Protein AF-A0A8T5RF55-F1 (afdb_monomer_lite)

pLDDT: mean 92.58, std 7.25, range [54.44, 97.56]

Structure (mmCIF, N/CA/C/O backbone):
data_AF-A0A8T5RF55-F1
#
_entry.id   AF-A0A8T5RF55-F1
#
loop_
_atom_site.group_PDB
_atom_site.id
_atom_site.type_symbol
_atom_site.label_atom_id
_atom_site.label_alt_id
_atom_site.label_comp_id
_atom_site.label_asym_id
_atom_site.label_entity_id
_atom_site.label_seq_id
_atom_site.pdbx_PDB_ins_code
_atom_site.Cartn_x
_atom_site.Cartn_y
_atom_site.Cartn_z
_atom_site.occupancy
_atom_site.B_iso_or_equiv
_atom_site.auth_seq_id
_atom_site.auth_comp_id
_atom_site.auth_asym_id
_atom_site.auth_atom_id
_atom_site.pdbx_PDB_model_num
ATOM 1 N N . MET A 1 1 ? -2.829 -7.382 -4.720 1.00 85.69 1 MET A N 1
ATOM 2 C CA . MET A 1 1 ? -3.776 -8.105 -3.845 1.00 85.69 1 MET A CA 1
ATOM 3 C C . MET A 1 1 ? -3.662 -7.526 -2.440 1.00 85.69 1 MET A C 1
ATOM 5 O O . MET A 1 1 ? -2.562 -7.516 -1.905 1.00 85.69 1 MET A O 1
ATOM 9 N N . CYS A 1 2 ? -4.732 -6.958 -1.881 1.00 95.50 2 CYS A N 1
ATOM 10 C CA . CYS A 1 2 ? -4.748 -6.439 -0.508 1.00 95.50 2 CYS A CA 1
ATOM 11 C C . CYS A 1 2 ? -5.613 -7.372 0.353 1.00 95.50 2 CYS A C 1
ATOM 13 O O . CYS A 1 2 ? -6.7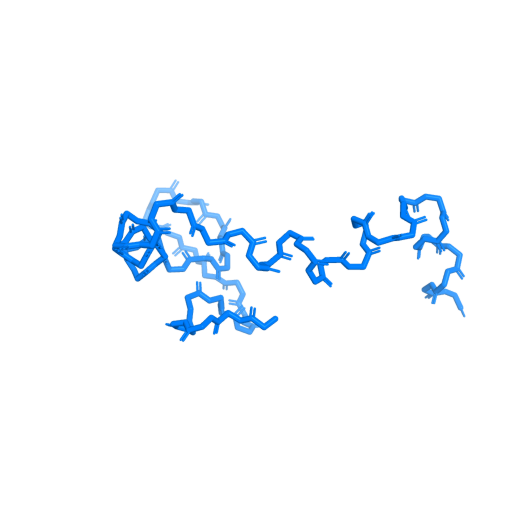60 -7.591 -0.023 1.00 95.50 2 CYS A O 1
ATOM 15 N N . PRO A 1 3 ? -5.116 -7.914 1.479 1.00 95.94 3 PRO A N 1
ATOM 16 C CA . PRO A 1 3 ? -5.859 -8.905 2.268 1.00 95.94 3 PRO A CA 1
ATOM 17 C C . PRO A 1 3 ? -7.117 -8.345 2.946 1.00 95.94 3 PRO A C 1
ATOM 19 O O . PRO A 1 3 ? -7.996 -9.107 3.328 1.00 95.94 3 PRO A O 1
ATOM 22 N N . VAL A 1 4 ? -7.209 -7.021 3.087 1.00 97.19 4 VAL A N 1
ATOM 23 C CA . VAL A 1 4 ? -8.315 -6.328 3.767 1.00 97.19 4 VAL A CA 1
ATOM 24 C C . VAL A 1 4 ? -9.038 -5.329 2.863 1.00 97.19 4 VAL A C 1
ATOM 26 O O . VAL A 1 4 ? -9.760 -4.466 3.350 1.00 97.19 4 VAL A O 1
ATOM 29 N N . ASN A 1 5 ? -8.835 -5.425 1.542 1.00 96.69 5 ASN A N 1
ATOM 30 C CA . ASN A 1 5 ? -9.471 -4.551 0.548 1.00 96.69 5 ASN A CA 1
ATOM 31 C C . ASN A 1 5 ? -9.319 -3.049 0.866 1.00 96.69 5 ASN A C 1
ATOM 33 O O . ASN A 1 5 ? -10.242 -2.259 0.696 1.00 96.69 5 ASN A O 1
ATOM 37 N N . ALA A 1 6 ? -8.131 -2.655 1.336 1.00 97.56 6 ALA A N 1
ATOM 38 C CA . ALA A 1 6 ? -7.798 -1.273 1.683 1.00 97.56 6 ALA A CA 1
ATOM 39 C C . ALA A 1 6 ? -7.269 -0.449 0.494 1.00 97.56 6 ALA A C 1
ATOM 41 O O . ALA A 1 6 ? -6.740 0.641 0.695 1.00 97.56 6 ALA A O 1
ATOM 42 N N . ILE A 1 7 ? -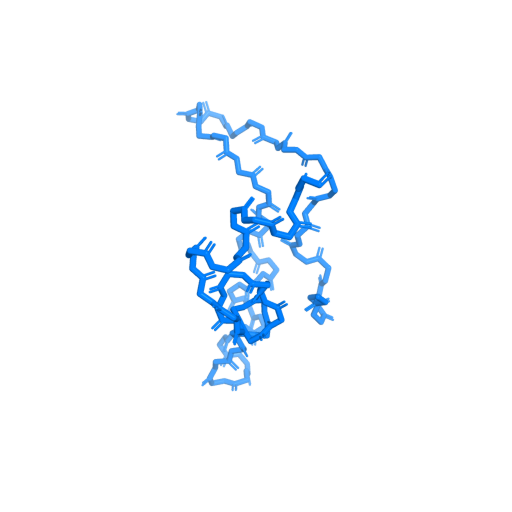7.346 -0.973 -0.733 1.00 97.12 7 ILE A N 1
ATOM 43 C CA . ILE A 1 7 ? -6.916 -0.279 -1.951 1.00 97.12 7 ILE A CA 1
ATOM 44 C C . ILE A 1 7 ? -8.143 -0.097 -2.841 1.00 97.12 7 ILE A C 1
ATOM 46 O O . ILE A 1 7 ? -8.739 -1.087 -3.250 1.00 97.12 7 ILE A O 1
ATOM 50 N N . TYR A 1 8 ? -8.503 1.151 -3.120 1.00 96.25 8 TYR A N 1
ATOM 51 C CA . TYR A 1 8 ? -9.620 1.527 -3.975 1.00 96.25 8 TYR A CA 1
ATOM 52 C C . TYR A 1 8 ? -9.258 1.430 -5.464 1.00 96.25 8 TYR A C 1
ATOM 54 O O . TYR A 1 8 ? -8.178 1.866 -5.891 1.00 96.25 8 TYR A O 1
ATOM 62 N N . ASP A 1 9 ? -10.206 0.925 -6.255 1.00 94.94 9 ASP A N 1
ATOM 63 C CA . ASP A 1 9 ? -10.104 0.835 -7.718 1.00 94.94 9 ASP A CA 1
ATOM 64 C C . ASP A 1 9 ? -10.116 2.201 -8.401 1.00 94.94 9 ASP A C 1
ATOM 66 O O . ASP A 1 9 ? -9.526 2.354 -9.467 1.00 94.94 9 ASP A O 1
ATOM 70 N N . GLU A 1 10 ? -10.669 3.222 -7.744 1.00 96.62 10 GLU A N 1
ATOM 71 C CA . GLU A 1 10 ? -10.615 4.624 -8.161 1.00 96.62 10 GLU A CA 1
ATOM 72 C C . GLU A 1 10 ? -9.988 5.502 -7.069 1.00 96.62 10 GLU A C 1
ATOM 74 O O . GLU A 1 10 ? -10.050 5.160 -5.884 1.00 96.62 10 GLU A O 1
ATOM 79 N N . PRO A 1 11 ? -9.316 6.609 -7.430 1.00 96.62 11 PRO A N 1
ATOM 80 C CA . PRO A 1 11 ? -8.717 7.487 -6.444 1.00 96.62 11 PRO A CA 1
ATOM 81 C C . PRO A 1 11 ? -9.806 8.285 -5.725 1.00 96.62 11 PRO A C 1
ATOM 83 O O . PRO A 1 11 ? -10.752 8.777 -6.336 1.00 96.62 11 PRO A O 1
ATOM 86 N N . ILE A 1 12 ? -9.629 8.461 -4.423 1.00 96.12 12 ILE A N 1
ATOM 87 C CA . ILE A 1 12 ? -10.462 9.323 -3.592 1.00 96.12 12 ILE A CA 1
ATOM 88 C C . ILE A 1 12 ? -9.704 10.603 -3.247 1.00 96.12 12 ILE A C 1
ATOM 90 O O . ILE A 1 12 ? -8.473 10.609 -3.143 1.00 96.12 12 ILE A O 1
ATOM 94 N N . VAL A 1 13 ? -10.448 11.683 -3.030 1.00 97.00 13 VAL A N 1
ATOM 95 C CA . VAL A 1 13 ? -9.915 12.959 -2.547 1.00 97.00 13 VAL A CA 1
ATOM 96 C C . VAL A 1 13 ? -10.305 13.099 -1.081 1.00 97.00 13 VAL A C 1
ATOM 98 O O . VAL A 1 13 ? -11.486 13.057 -0.747 1.00 97.00 13 VAL A O 1
ATOM 101 N N . LYS A 1 14 ? -9.317 13.220 -0.193 1.00 93.44 14 LYS A N 1
ATOM 102 C CA . LYS A 1 14 ? -9.552 13.491 1.231 1.00 93.44 14 LYS A CA 1
ATOM 103 C C . LYS A 1 14 ? -9.952 14.951 1.446 1.00 93.44 14 LYS A C 1
ATOM 105 O O . LYS A 1 14 ? -9.658 15.805 0.616 1.00 93.44 14 LYS A O 1
ATOM 110 N N . GLU A 1 15 ? -10.534 15.252 2.605 1.00 94.62 15 GLU A N 1
ATOM 111 C CA . GLU A 1 15 ? -10.937 16.617 2.989 1.00 94.62 15 GLU A CA 1
ATOM 112 C C . GLU A 1 15 ? -9.786 17.632 2.912 1.00 94.62 15 GLU A C 1
ATOM 114 O O . GLU A 1 15 ? -9.985 18.781 2.532 1.00 94.62 15 GLU A O 1
ATOM 119 N N . ASN A 1 16 ? -8.559 17.196 3.206 1.00 94.38 16 ASN A N 1
ATOM 120 C CA . ASN A 1 16 ? -7.351 18.018 3.114 1.00 94.38 16 ASN A CA 1
ATOM 121 C C . ASN A 1 16 ? -6.779 18.144 1.684 1.00 94.38 16 ASN A C 1
ATOM 123 O O . ASN A 1 16 ? -5.652 18.603 1.515 1.00 94.38 16 ASN A O 1
ATOM 127 N N . GLY A 1 17 ? -7.509 17.688 0.663 1.00 96.06 17 GLY A N 1
ATOM 128 C CA . GLY A 1 17 ? -7.104 17.730 -0.743 1.00 96.06 17 GLY A CA 1
ATOM 129 C C . GLY A 1 17 ? -6.142 16.620 -1.177 1.00 96.06 17 GLY A C 1
ATOM 130 O O . GLY A 1 17 ? -5.794 16.545 -2.355 1.00 96.06 17 GLY A O 1
ATOM 131 N N . VAL A 1 18 ? -5.711 15.730 -0.274 1.00 95.94 18 VAL A N 1
ATOM 132 C CA . VAL A 1 18 ? -4.826 14.614 -0.638 1.00 95.94 18 VAL A CA 1
ATOM 133 C C . VAL A 1 18 ? -5.585 13.596 -1.483 1.00 95.94 18 VAL A C 1
ATOM 135 O O . VAL A 1 18 ? -6.576 13.015 -1.038 1.00 95.94 18 VAL A O 1
ATOM 138 N N . VAL A 1 19 ? -5.063 13.321 -2.678 1.00 97.50 19 VAL A N 1
ATOM 139 C CA . VAL A 1 19 ? -5.540 12.233 -3.534 1.00 97.50 19 VAL A CA 1
ATOM 140 C C . VAL A 1 19 ? -4.871 10.931 -3.108 1.00 97.50 19 VAL A C 1
ATOM 142 O O . VAL A 1 19 ? -3.645 10.839 -3.049 1.00 97.50 19 VAL A O 1
ATOM 145 N N . THR A 1 20 ? -5.662 9.907 -2.810 1.00 96.62 20 THR A N 1
ATOM 146 C CA . THR A 1 20 ? -5.148 8.589 -2.430 1.00 96.62 20 THR A CA 1
ATOM 147 C C . THR A 1 20 ? -6.020 7.471 -2.977 1.00 96.62 20 THR A C 1
ATOM 149 O O . THR A 1 20 ? -7.176 7.670 -3.323 1.00 96.62 20 THR A O 1
ATOM 152 N N . ARG A 1 21 ? -5.467 6.262 -3.012 1.00 96.94 21 ARG A N 1
ATOM 153 C CA . ARG A 1 21 ? -6.214 5.020 -3.242 1.00 96.94 21 ARG A CA 1
ATOM 154 C C . ARG A 1 21 ? -6.254 4.139 -1.998 1.00 96.94 21 ARG A C 1
ATOM 156 O O . ARG A 1 21 ? -6.732 3.022 -2.081 1.00 96.94 21 ARG A O 1
ATOM 163 N N . ILE A 1 22 ? -5.724 4.598 -0.865 1.00 96.56 22 ILE A N 1
ATOM 164 C CA . ILE A 1 22 ? -5.560 3.769 0.331 1.00 96.56 22 ILE A CA 1
ATOM 165 C C . ILE A 1 22 ? -6.569 4.157 1.410 1.00 96.56 22 ILE A C 1
ATOM 167 O O . ILE A 1 22 ? -6.582 5.300 1.876 1.00 96.56 22 ILE A O 1
ATOM 171 N N . ASP A 1 23 ? -7.348 3.173 1.852 1.00 96.56 23 ASP A N 1
ATOM 172 C CA . ASP A 1 23 ? -8.048 3.189 3.133 1.00 96.56 23 ASP A CA 1
ATOM 173 C C . ASP A 1 23 ? -7.022 2.959 4.254 1.00 96.56 23 ASP A C 1
ATOM 175 O O . ASP A 1 23 ? -6.575 1.839 4.522 1.00 96.56 23 ASP A O 1
ATOM 179 N N . GLY A 1 24 ? -6.573 4.061 4.855 1.00 94.94 24 GLY A N 1
ATOM 180 C CA . GLY A 1 24 ? -5.507 4.036 5.852 1.00 94.94 24 GLY A CA 1
ATOM 181 C C . GLY A 1 24 ? -5.891 3.280 7.121 1.00 94.94 24 GLY A C 1
ATOM 182 O O . GLY A 1 24 ? -5.039 2.600 7.685 1.00 94.94 24 GLY A O 1
ATOM 183 N N . GLU A 1 25 ? -7.156 3.355 7.533 1.00 95.62 25 GLU A N 1
ATOM 184 C CA . GLU A 1 25 ? -7.648 2.734 8.765 1.00 95.62 25 GLU A CA 1
ATOM 185 C C . GLU A 1 25 ? -7.654 1.209 8.638 1.00 95.62 25 GLU A C 1
ATOM 187 O O . GLU A 1 25 ? -7.034 0.519 9.449 1.00 95.62 25 GLU A O 1
ATOM 192 N N . LYS A 1 26 ? -8.226 0.674 7.550 1.00 96.69 26 LYS A N 1
ATOM 193 C CA . LYS A 1 26 ? -8.193 -0.776 7.286 1.00 96.69 26 LYS A CA 1
ATOM 194 C C . LYS A 1 26 ? -6.771 -1.305 7.129 1.00 96.69 26 LYS A C 1
ATOM 196 O O . LYS A 1 26 ? -6.445 -2.391 7.610 1.00 96.69 26 LYS A O 1
ATOM 201 N N . CYS A 1 27 ? -5.918 -0.552 6.432 1.00 97.44 27 CYS A N 1
ATOM 202 C CA . CYS A 1 27 ? -4.539 -0.958 6.183 1.00 97.44 27 CYS A CA 1
ATOM 203 C C . CYS A 1 27 ? -3.731 -1.025 7.485 1.00 97.44 27 CYS A C 1
ATOM 205 O O . CYS A 1 27 ? -3.073 -2.035 7.744 1.00 97.44 27 CYS A O 1
ATOM 207 N N . ILE A 1 28 ? -3.792 0.028 8.310 1.00 97.00 28 ILE A N 1
ATOM 208 C CA . ILE A 1 28 ? -2.958 0.136 9.509 1.00 97.00 28 ILE A CA 1
ATOM 209 C C . ILE A 1 28 ? -3.375 -0.868 10.587 1.00 97.00 28 ILE A C 1
ATOM 211 O O . ILE A 1 28 ? -2.513 -1.460 11.235 1.00 97.00 28 ILE A O 1
ATOM 215 N N . GLU A 1 29 ? -4.677 -1.134 10.729 1.00 97.12 29 GLU A N 1
ATOM 216 C CA . GLU A 1 29 ? -5.185 -2.135 11.667 1.00 97.12 29 GLU A CA 1
ATOM 217 C C . GLU A 1 29 ? -4.633 -3.531 11.344 1.00 97.12 29 GLU A C 1
ATOM 219 O O . GLU A 1 29 ? -4.103 -4.221 12.219 1.00 97.12 29 GLU A O 1
ATOM 224 N N . HIS A 1 30 ? -4.708 -3.940 10.073 1.00 97.06 30 HIS A N 1
ATOM 225 C CA . HIS A 1 30 ? -4.160 -5.221 9.635 1.00 97.06 30 HIS A CA 1
ATOM 226 C C . HIS A 1 30 ? -2.636 -5.258 9.773 1.00 97.06 30 HIS A C 1
ATOM 228 O O . HIS A 1 30 ? -2.095 -6.233 10.286 1.00 97.06 30 HIS A O 1
ATOM 234 N N . PHE A 1 31 ? -1.955 -4.180 9.373 1.00 97.38 31 PHE A N 1
ATOM 235 C CA . PHE A 1 31 ? -0.503 -4.067 9.455 1.00 97.38 31 PHE A CA 1
ATOM 236 C C . PHE A 1 31 ? 0.017 -4.299 10.879 1.00 97.38 31 PHE A C 1
ATOM 238 O O . PHE A 1 31 ? 0.962 -5.065 11.058 1.00 97.38 31 PHE A O 1
ATOM 245 N N . TYR A 1 32 ? -0.601 -3.689 11.895 1.00 96.69 32 TYR A N 1
ATOM 246 C CA . TYR A 1 32 ? -0.193 -3.899 13.286 1.00 96.69 32 TYR A CA 1
ATOM 247 C C . TYR A 1 32 ? -0.479 -5.321 13.772 1.00 96.69 32 TYR A C 1
ATOM 249 O O . TYR A 1 32 ? 0.382 -5.926 14.411 1.00 96.69 32 TYR A O 1
ATOM 257 N N . LYS A 1 33 ? -1.648 -5.882 13.436 1.00 96.12 33 LYS A N 1
ATOM 258 C CA . LYS A 1 33 ? -2.033 -7.251 13.824 1.00 96.12 33 LYS A CA 1
ATOM 259 C C . LYS A 1 33 ? -1.081 -8.317 13.282 1.00 96.12 33 LYS A C 1
ATOM 261 O O . LYS A 1 33 ? -0.911 -9.350 13.920 1.00 96.12 33 LYS A O 1
ATOM 266 N N . THR A 1 34 ? -0.471 -8.081 12.123 1.00 94.88 34 THR A N 1
ATOM 267 C CA . THR A 1 34 ? 0.425 -9.042 11.466 1.00 94.88 34 THR A CA 1
ATOM 268 C C . THR A 1 34 ? 1.907 -8.693 11.599 1.00 94.88 34 THR A C 1
ATOM 270 O O . THR A 1 34 ? 2.729 -9.303 10.919 1.00 94.88 34 THR A O 1
ATOM 273 N N . THR A 1 35 ? 2.284 -7.731 12.457 1.00 93.56 35 THR A N 1
ATOM 274 C CA . THR A 1 35 ? 3.674 -7.225 12.570 1.00 93.56 35 THR A CA 1
ATOM 275 C C . THR A 1 35 ? 4.273 -6.805 11.216 1.00 93.56 35 THR A C 1
ATOM 277 O O . THR A 1 35 ? 5.459 -6.977 10.950 1.00 93.56 35 THR A O 1
ATOM 280 N N . GLY A 1 36 ? 3.428 -6.251 10.343 1.00 93.81 36 GLY A N 1
ATOM 281 C CA . GLY A 1 36 ? 3.730 -5.898 8.958 1.00 93.81 36 GLY A CA 1
ATOM 282 C C . GLY A 1 36 ? 2.869 -6.670 7.953 1.00 93.81 36 GLY A C 1
ATOM 283 O O . GLY A 1 36 ? 2.471 -7.803 8.193 1.00 93.81 36 GLY A O 1
ATOM 284 N N . CYS A 1 37 ? 2.566 -6.062 6.803 1.00 96.12 37 CYS A N 1
ATOM 285 C CA . CYS A 1 37 ? 1.811 -6.712 5.720 1.00 96.12 37 CYS A CA 1
ATOM 286 C C . CYS A 1 37 ? 2.565 -6.612 4.388 1.00 96.12 37 CYS A C 1
ATOM 288 O O . CYS A 1 37 ? 3.004 -7.619 3.843 1.00 96.12 37 CYS A O 1
ATOM 290 N N . SER A 1 38 ? 2.739 -5.391 3.865 1.00 95.19 38 SER A N 1
ATOM 291 C CA . SER A 1 38 ? 3.560 -5.065 2.682 1.00 95.19 38 SER A CA 1
ATOM 292 C C . SER A 1 38 ? 3.280 -5.876 1.400 1.00 95.19 38 SER A C 1
ATOM 294 O O . SER A 1 38 ? 4.038 -5.788 0.434 1.00 95.19 38 SER A O 1
ATOM 296 N N . VAL A 1 39 ? 2.168 -6.619 1.331 1.00 96.00 39 VAL A N 1
ATOM 297 C CA . VAL A 1 39 ? 1.801 -7.448 0.168 1.00 96.00 39 VAL A CA 1
ATOM 298 C C . VAL A 1 39 ? 1.643 -6.601 -1.094 1.00 96.00 39 VAL A C 1
ATOM 300 O O . VAL A 1 39 ? 2.046 -7.019 -2.174 1.00 96.00 39 VAL A O 1
ATOM 303 N N . CYS A 1 40 ? 1.117 -5.380 -0.975 1.00 95.25 40 CYS A N 1
ATOM 304 C CA . CYS A 1 40 ? 1.010 -4.459 -2.105 1.00 95.25 40 CYS A CA 1
ATOM 305 C C . CYS A 1 40 ? 2.373 -4.122 -2.730 1.00 95.25 40 CYS A C 1
ATOM 307 O O . CYS A 1 40 ? 2.462 -4.030 -3.951 1.00 95.25 40 CYS A O 1
ATOM 309 N N . ILE A 1 41 ? 3.432 -4.005 -1.923 1.00 94.00 41 ILE A N 1
ATOM 310 C CA . ILE A 1 41 ? 4.799 -3.784 -2.408 1.00 94.00 41 ILE A CA 1
ATOM 311 C C . ILE A 1 41 ? 5.327 -5.046 -3.084 1.00 94.00 41 ILE A C 1
ATOM 313 O O . ILE A 1 41 ? 5.808 -4.966 -4.210 1.00 94.00 41 ILE A O 1
ATOM 317 N N . LYS A 1 42 ? 5.162 -6.215 -2.451 1.00 93.94 42 LYS A N 1
ATOM 318 C CA . LYS A 1 42 ? 5.560 -7.510 -3.026 1.00 93.94 42 LYS A CA 1
ATOM 319 C C . LYS A 1 42 ? 4.926 -7.747 -4.400 1.00 93.94 42 LYS A C 1
ATOM 321 O O . LYS A 1 42 ? 5.591 -8.218 -5.318 1.00 93.94 42 LYS A O 1
ATOM 326 N N . GLU A 1 43 ? 3.642 -7.423 -4.542 1.00 92.50 43 GLU A N 1
ATOM 327 C CA . GLU A 1 43 ? 2.895 -7.624 -5.785 1.00 92.50 43 GLU A CA 1
ATOM 328 C C . GLU A 1 43 ? 3.100 -6.513 -6.817 1.00 92.50 43 GLU A C 1
ATOM 330 O O . GLU A 1 43 ? 2.756 -6.703 -7.984 1.00 92.50 43 GLU A O 1
ATOM 335 N N . CYS A 1 44 ? 3.674 -5.376 -6.417 1.00 91.44 44 CYS A N 1
ATOM 336 C CA . CYS A 1 44 ? 3.869 -4.235 -7.295 1.00 91.44 44 CYS A CA 1
ATOM 337 C C . CYS A 1 44 ? 4.763 -4.618 -8.488 1.00 91.44 44 CYS A C 1
ATOM 339 O O . CYS A 1 44 ? 5.917 -5.015 -8.294 1.00 91.44 44 CYS A O 1
ATOM 341 N N . PRO A 1 45 ? 4.292 -4.445 -9.734 1.00 89.88 45 PRO A N 1
ATOM 342 C CA . PRO A 1 45 ? 5.090 -4.771 -10.909 1.00 89.88 45 PRO A CA 1
ATOM 343 C C . PRO A 1 45 ? 6.405 -3.969 -10.970 1.00 89.88 45 PRO A C 1
ATOM 345 O O . PRO A 1 45 ? 7.442 -4.506 -11.363 1.00 89.88 45 PRO A O 1
ATOM 348 N N . PHE A 1 46 ? 6.396 -2.715 -10.499 1.00 90.38 46 PHE A N 1
ATOM 349 C CA . PHE A 1 46 ? 7.600 -1.882 -10.370 1.00 90.38 46 PHE A CA 1
ATOM 350 C C . PHE A 1 46 ? 8.607 -2.435 -9.363 1.00 90.38 46 PHE A C 1
ATOM 352 O O . PHE A 1 46 ? 9.807 -2.271 -9.559 1.00 90.38 46 PHE A O 1
ATOM 359 N N . HIS A 1 47 ? 8.139 -3.114 -8.315 1.00 91.06 47 HIS A N 1
ATOM 360 C CA . HIS A 1 47 ? 9.013 -3.768 -7.348 1.00 91.06 47 HIS A CA 1
ATOM 361 C C . HIS A 1 47 ? 9.614 -5.064 -7.911 1.00 91.06 47 HIS A C 1
ATOM 363 O O . HIS A 1 47 ? 10.790 -5.329 -7.691 1.00 91.06 47 HIS A O 1
ATOM 369 N N . LYS A 1 48 ? 8.840 -5.845 -8.680 1.00 89.56 48 LYS A N 1
ATOM 370 C CA . LYS A 1 48 ? 9.279 -7.153 -9.202 1.00 89.56 48 LYS A CA 1
ATOM 371 C C . LYS A 1 48 ? 10.334 -7.066 -10.303 1.00 89.56 48 LYS A C 1
ATOM 373 O O . LYS A 1 48 ? 11.273 -7.852 -10.294 1.00 89.56 48 LYS A O 1
ATOM 378 N N . ILE A 1 49 ? 10.162 -6.160 -11.267 1.00 89.06 49 ILE A N 1
ATOM 379 C CA . ILE A 1 49 ? 11.047 -6.087 -12.449 1.00 89.06 49 ILE A CA 1
ATOM 380 C C . ILE A 1 49 ? 11.784 -4.747 -12.579 1.00 89.06 49 ILE A C 1
ATOM 382 O O . ILE A 1 49 ? 12.610 -4.576 -13.473 1.00 89.06 49 ILE A O 1
ATOM 386 N N . GLY A 1 50 ? 11.506 -3.791 -11.687 1.00 87.38 50 GLY A N 1
ATOM 387 C CA . GLY A 1 50 ? 12.108 -2.461 -11.705 1.00 87.38 50 GLY A CA 1
ATOM 388 C C . GLY A 1 50 ? 11.449 -1.489 -12.691 1.00 87.38 50 GLY A C 1
ATOM 389 O O . GLY A 1 50 ? 10.757 -1.869 -13.638 1.00 87.38 50 GLY A O 1
ATOM 390 N N . TYR A 1 51 ? 11.695 -0.194 -12.478 1.00 86.44 51 TYR A N 1
ATOM 391 C CA . TYR A 1 51 ? 11.084 0.895 -13.250 1.00 86.44 51 TYR A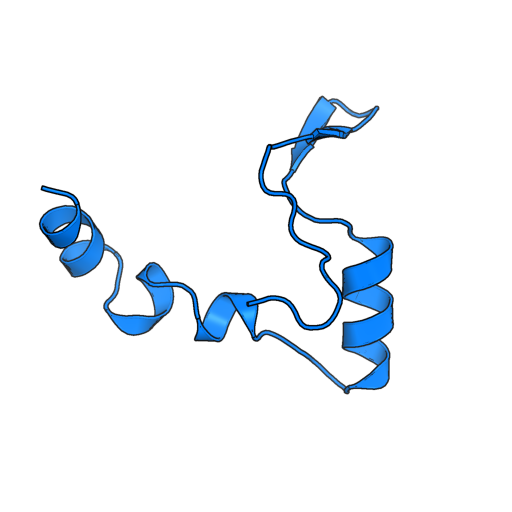 CA 1
ATOM 392 C C . TYR A 1 51 ? 11.430 0.865 -14.740 1.00 86.44 51 TYR A C 1
ATOM 394 O O . TYR A 1 51 ? 10.557 1.100 -15.573 1.00 86.44 51 TYR A O 1
ATOM 402 N N . LYS A 1 52 ? 12.684 0.542 -15.087 1.00 88.69 52 LYS A N 1
ATOM 403 C CA . LYS A 1 52 ? 13.130 0.497 -16.485 1.00 88.69 52 LYS A CA 1
ATOM 404 C C . LYS A 1 52 ? 12.383 -0.580 -17.271 1.00 88.69 52 LYS A C 1
ATOM 406 O O . LYS A 1 52 ? 11.851 -0.286 -18.331 1.00 88.69 52 LYS A O 1
ATOM 411 N N . ALA A 1 53 ? 12.306 -1.802 -16.747 1.00 85.69 53 ALA A N 1
ATOM 412 C CA . ALA A 1 53 ? 11.599 -2.889 -17.420 1.00 85.69 53 ALA A CA 1
ATOM 413 C C . ALA A 1 53 ? 10.082 -2.639 -17.472 1.00 85.69 53 ALA A C 1
ATOM 415 O O . ALA A 1 53 ? 9.466 -2.887 -18.504 1.00 85.69 53 ALA A O 1
ATOM 416 N N . GLN A 1 54 ? 9.492 -2.074 -16.408 1.00 86.75 54 GLN A N 1
ATOM 417 C CA . GLN A 1 54 ? 8.078 -1.681 -16.414 1.00 86.75 54 GLN A CA 1
ATOM 418 C C . GLN A 1 54 ? 7.735 -0.636 -17.478 1.00 86.75 54 GLN A C 1
ATOM 420 O O . GLN A 1 54 ? 6.673 -0.723 -18.083 1.00 86.75 54 GLN A O 1
ATOM 425 N N . PHE A 1 55 ? 8.616 0.339 -17.722 1.00 84.44 55 PHE A N 1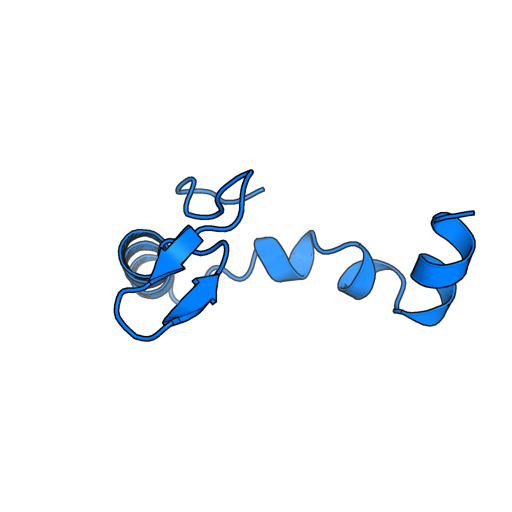
ATOM 426 C CA . PHE A 1 55 ? 8.400 1.342 -18.765 1.00 84.44 55 PHE A CA 1
ATOM 427 C C . PHE A 1 55 ? 8.229 0.697 -20.149 1.00 84.44 55 PHE A C 1
ATOM 429 O O . PHE A 1 55 ? 7.302 1.051 -20.871 1.00 84.44 55 PHE A O 1
ATOM 436 N N . TYR A 1 56 ? 9.071 -0.284 -20.489 1.00 87.56 56 TYR A N 1
ATOM 437 C CA . TYR A 1 56 ? 8.999 -0.974 -21.780 1.00 87.56 56 TYR A CA 1
ATOM 438 C C . TYR A 1 56 ? 7.870 -2.008 -21.868 1.00 87.56 56 TYR A C 1
ATOM 440 O O . TYR A 1 56 ? 7.362 -2.230 -22.956 1.00 87.56 56 TYR A O 1
ATOM 448 N N . ALA A 1 57 ? 7.451 -2.619 -20.755 1.00 77.25 57 ALA A N 1
ATOM 449 C CA . ALA A 1 57 ? 6.353 -3.597 -20.732 1.00 77.25 57 ALA A CA 1
ATOM 450 C C . ALA A 1 57 ? 4.952 -2.974 -20.900 1.00 77.25 57 ALA A C 1
ATOM 452 O O . ALA A 1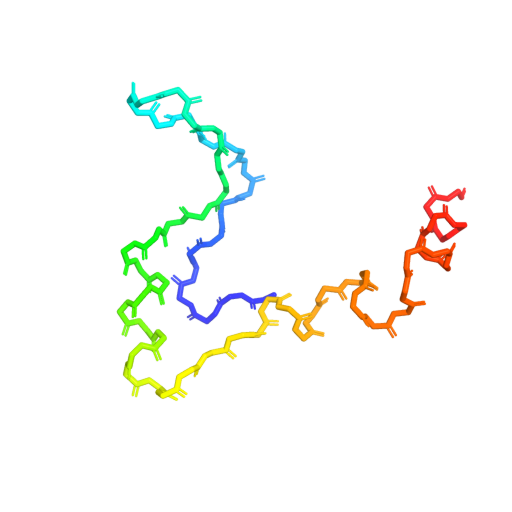 57 ? 3.963 -3.696 -21.005 1.00 77.25 57 ALA A O 1
ATOM 453 N N . ARG A 1 58 ? 4.857 -1.641 -20.852 1.00 69.12 58 ARG A N 1
ATOM 454 C CA . ARG A 1 58 ? 3.613 -0.871 -20.993 1.00 69.12 58 ARG A CA 1
ATOM 455 C C . ARG A 1 58 ? 3.359 -0.397 -22.434 1.00 69.12 58 ARG A C 1
ATOM 457 O O . ARG A 1 58 ? 2.340 0.255 -22.660 1.00 69.12 58 ARG A O 1
ATOM 464 N N . LEU A 1 59 ? 4.303 -0.673 -23.340 1.00 54.44 59 LEU A N 1
ATOM 465 C CA . LEU A 1 59 ? 4.247 -0.459 -24.791 1.00 54.44 59 LEU A CA 1
ATOM 466 C C . LEU A 1 59 ? 3.776 -1.741 -25.483 1.00 54.44 59 LEU A C 1
ATOM 468 O O . LEU A 1 59 ? 3.063 -1.606 -26.497 1.00 54.44 59 LEU A O 1
#

Sequence (59 aa):
MCPVNAIYDEPIVKENGVVTRID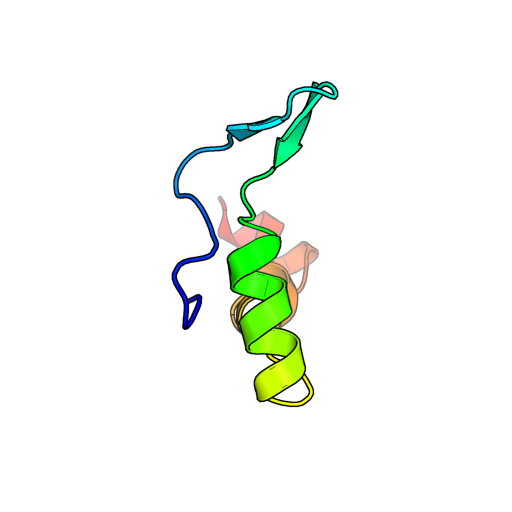GEKCIEHFYKTTGCSVCIKECPFHKIGYKAQFYARL

Foldseek 3Di:
DDPQCQFAPDWDQDPVRDTGRGPPVSRVVVQVVVVGDCVCLVPDPCNVPHDVVVVVVVD

Radius of gyration: 13.88 Å; chains: 1; bounding box: 24×27×39 Å

Secondary structure (DSSP, 8-state):
--TT--EEEEEEE-TTS-EEEE-HHHHHHHHHHTT---HHHHH-HHHHHHHHHHHHHT-